Protein AF-A0A7T1MGC3-F1 (afdb_monomer)

Mean predicted aligned error: 13.92 Å

Foldseek 3Di:
DPPVVLVVLQVVQVVVLVVLVVVQVVCVVVVWDKDKDWDDDPPDWIKIWIKTDPPQQWIWIWIDTSVFTKIWIDHPNHTPDMDTHPVSVVVVVVVVVVVVVVVVPPDDDPDDDDDDDDDDDDDDDDDDDDDDDDDDDDDDDD

pLDDT: mean 80.16, std 21.07, range [36.34, 98.69]

Structure (mmCIF, N/CA/C/O backbone):
data_AF-A0A7T1MGC3-F1
#
_entry.id   AF-A0A7T1MGC3-F1
#
loop_
_atom_site.group_PDB
_atom_site.id
_atom_site.type_symbol
_atom_site.label_atom_id
_atom_site.label_alt_id
_atom_site.label_comp_id
_atom_site.label_asym_id
_atom_site.label_entity_id
_atom_site.label_seq_id
_atom_site.pdbx_PDB_ins_code
_atom_site.Cartn_x
_atom_site.Cartn_y
_atom_site.Cartn_z
_atom_site.occupancy
_atom_site.B_iso_or_equiv
_atom_site.auth_seq_id
_atom_site.auth_comp_id
_atom_site.auth_asym_id
_atom_site.auth_atom_id
_atom_site.pdbx_PD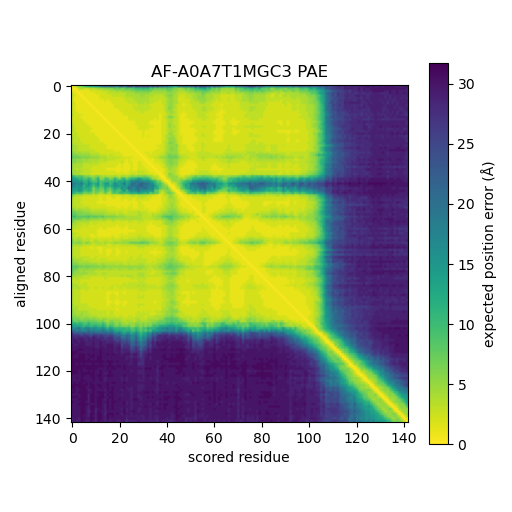B_model_num
ATOM 1 N N . MET A 1 1 ? 12.432 2.776 -22.167 1.00 62.59 1 MET A N 1
ATOM 2 C CA . MET A 1 1 ? 13.415 3.740 -21.621 1.00 62.59 1 MET A CA 1
ATOM 3 C C . MET A 1 1 ? 13.710 3.322 -20.179 1.00 62.59 1 MET A C 1
ATOM 5 O O . MET A 1 1 ? 12.772 2.926 -19.508 1.00 62.59 1 MET A O 1
ATOM 9 N N . PHE A 1 2 ? 14.976 3.297 -19.747 1.00 89.00 2 PHE A N 1
ATOM 10 C CA . PHE A 1 2 ? 15.439 2.856 -18.407 1.00 89.00 2 PHE A CA 1
ATOM 11 C C . PHE A 1 2 ? 14.996 1.448 -17.930 1.00 89.00 2 PHE A C 1
ATOM 13 O O . PHE A 1 2 ? 14.414 1.317 -16.855 1.00 89.00 2 PHE A O 1
ATOM 20 N N . PRO A 1 3 ? 15.316 0.360 -18.664 1.00 88.00 3 PRO A N 1
ATOM 21 C CA . PRO A 1 3 ? 14.883 -0.997 -18.301 1.00 88.00 3 PRO A CA 1
ATOM 22 C C . PRO A 1 3 ? 15.393 -1.452 -16.926 1.00 88.00 3 PRO A C 1
ATOM 24 O O . PRO A 1 3 ? 14.674 -2.122 -16.199 1.00 88.00 3 PRO A O 1
ATOM 27 N N . ARG A 1 4 ? 16.604 -1.032 -16.535 1.00 93.31 4 ARG A N 1
ATOM 28 C CA . ARG A 1 4 ? 17.161 -1.335 -15.207 1.00 93.31 4 ARG A CA 1
ATOM 29 C C . ARG A 1 4 ? 16.349 -0.696 -14.081 1.00 93.31 4 ARG A C 1
ATOM 31 O O . ARG A 1 4 ? 16.094 -1.357 -13.086 1.00 93.31 4 ARG A O 1
ATOM 38 N N . LEU A 1 5 ? 15.926 0.556 -14.258 1.00 91.12 5 LEU A N 1
ATOM 39 C CA . LEU A 1 5 ? 15.097 1.254 -13.276 1.00 91.12 5 LEU A CA 1
ATOM 40 C C . LEU A 1 5 ? 13.698 0.634 -13.203 1.00 91.12 5 LEU A C 1
ATOM 42 O O . LEU A 1 5 ? 13.170 0.445 -12.116 1.00 91.12 5 LEU A O 1
ATOM 46 N N . ALA A 1 6 ? 13.125 0.263 -14.351 1.00 89.00 6 ALA A N 1
ATOM 47 C CA . ALA A 1 6 ? 11.842 -0.431 -14.397 1.00 89.00 6 ALA A CA 1
ATOM 48 C C . ALA A 1 6 ? 11.894 -1.786 -13.671 1.00 89.00 6 ALA A C 1
ATOM 50 O O . ALA A 1 6 ? 10.978 -2.113 -12.924 1.00 89.00 6 ALA A O 1
ATOM 51 N N . GLU A 1 7 ? 12.974 -2.553 -13.840 1.00 90.94 7 GLU A N 1
ATOM 52 C CA . GLU A 1 7 ? 13.167 -3.824 -13.133 1.00 90.94 7 GLU A CA 1
ATOM 53 C C . GLU A 1 7 ? 13.318 -3.621 -11.620 1.00 90.94 7 GLU A C 1
ATOM 55 O O . GLU A 1 7 ? 12.680 -4.317 -10.833 1.00 90.94 7 GLU A O 1
ATOM 60 N N . GLN A 1 8 ? 14.093 -2.612 -11.206 1.00 91.94 8 GLN A N 1
ATOM 61 C CA . GLN A 1 8 ? 14.217 -2.226 -9.797 1.00 91.94 8 GLN A CA 1
ATOM 62 C C . GLN A 1 8 ? 12.868 -1.819 -9.200 1.00 91.94 8 GLN A C 1
ATOM 64 O O . GLN A 1 8 ? 12.546 -2.213 -8.082 1.00 91.94 8 GLN A O 1
ATOM 69 N N . TYR A 1 9 ? 12.063 -1.067 -9.951 1.00 91.88 9 TYR A N 1
ATOM 70 C CA . TYR A 1 9 ? 10.734 -0.669 -9.513 1.00 91.88 9 TYR A CA 1
ATOM 71 C C . TYR A 1 9 ? 9.785 -1.867 -9.388 1.00 91.88 9 TYR A C 1
ATOM 73 O O . TYR A 1 9 ? 9.063 -1.964 -8.402 1.00 91.88 9 TYR A O 1
ATOM 81 N N . ARG A 1 10 ? 9.817 -2.822 -10.329 1.00 90.81 10 ARG A N 1
ATOM 82 C CA . ARG A 1 10 ? 9.029 -4.064 -10.223 1.00 90.81 10 ARG A CA 1
ATOM 83 C C . ARG A 1 10 ? 9.423 -4.897 -9.006 1.00 90.81 10 ARG A C 1
ATOM 85 O O . ARG A 1 10 ? 8.539 -5.422 -8.334 1.00 90.81 10 ARG A O 1
ATOM 92 N N . ALA A 1 11 ? 10.722 -5.008 -8.721 1.00 91.38 11 ALA A N 1
ATOM 93 C CA . ALA A 1 11 ? 11.209 -5.694 -7.527 1.00 91.38 11 ALA A CA 1
ATOM 94 C C . ALA A 1 11 ? 10.699 -5.006 -6.250 1.00 91.38 11 ALA A C 1
ATOM 96 O O . ALA A 1 11 ? 10.086 -5.658 -5.410 1.00 91.38 11 ALA A O 1
ATOM 97 N N . LEU A 1 12 ? 10.838 -3.677 -6.167 1.00 93.25 12 LEU A N 1
ATOM 98 C CA . LEU A 1 12 ? 10.296 -2.880 -5.063 1.00 93.25 12 LEU A CA 1
ATOM 99 C C . LEU A 1 12 ? 8.780 -3.072 -4.901 1.00 93.25 12 LEU A C 1
ATOM 101 O O . LEU A 1 12 ? 8.302 -3.266 -3.788 1.00 93.25 12 LEU A O 1
ATOM 105 N N . ALA A 1 13 ? 8.018 -3.018 -5.995 1.00 93.00 13 ALA A N 1
ATOM 106 C CA . ALA A 1 13 ? 6.567 -3.171 -5.963 1.00 93.00 13 ALA A CA 1
ATOM 107 C C . ALA A 1 13 ? 6.153 -4.553 -5.441 1.00 93.00 13 ALA A C 1
ATOM 109 O O . ALA A 1 13 ? 5.261 -4.641 -4.601 1.00 93.00 13 ALA A O 1
ATOM 110 N N . ARG A 1 14 ? 6.839 -5.620 -5.869 1.00 92.75 14 ARG A N 1
ATOM 111 C CA . ARG A 1 14 ? 6.621 -6.980 -5.357 1.00 92.75 14 ARG A CA 1
ATOM 112 C C . ARG A 1 14 ? 6.875 -7.064 -3.851 1.00 92.75 14 ARG A C 1
ATOM 114 O O . ARG A 1 14 ? 6.029 -7.583 -3.124 1.00 92.75 14 ARG A O 1
ATOM 121 N N . ASP A 1 15 ? 7.991 -6.515 -3.380 1.00 94.06 15 ASP A N 1
ATOM 122 C CA . ASP A 1 15 ? 8.336 -6.520 -1.953 1.00 94.06 15 ASP A CA 1
ATOM 123 C C . ASP A 1 15 ? 7.328 -5.711 -1.122 1.00 94.06 15 ASP A C 1
ATOM 125 O O . ASP A 1 15 ? 6.916 -6.140 -0.038 1.00 94.06 15 ASP A O 1
ATOM 129 N N . LEU A 1 16 ? 6.865 -4.572 -1.650 1.00 96.12 16 LEU A N 1
ATOM 130 C CA . LEU A 1 16 ? 5.803 -3.777 -1.035 1.00 96.12 16 LEU A CA 1
ATOM 131 C C . LEU A 1 16 ? 4.494 -4.562 -0.960 1.00 96.12 16 LEU A C 1
ATOM 133 O O . LEU A 1 16 ? 3.900 -4.611 0.109 1.00 96.12 16 LEU A O 1
ATOM 137 N N . VAL A 1 17 ? 4.057 -5.219 -2.037 1.00 95.50 17 VAL A N 1
ATOM 138 C CA . VAL A 1 17 ? 2.827 -6.032 -2.037 1.00 95.50 17 VAL A CA 1
ATOM 139 C C . VAL A 1 17 ? 2.877 -7.099 -0.940 1.00 95.50 17 VAL A C 1
ATOM 141 O O . VAL A 1 17 ? 1.951 -7.180 -0.129 1.00 95.50 17 VAL A O 1
ATOM 144 N N . MET A 1 18 ? 3.979 -7.849 -0.849 1.00 94.81 18 MET A N 1
ATOM 145 C CA . MET A 1 18 ? 4.162 -8.872 0.190 1.00 94.81 18 MET A CA 1
ATOM 146 C C . MET A 1 18 ? 4.128 -8.263 1.599 1.00 94.81 18 MET A C 1
ATOM 148 O O . MET A 1 18 ? 3.459 -8.780 2.499 1.00 94.81 18 MET A O 1
ATOM 152 N N . SER A 1 19 ? 4.800 -7.124 1.783 1.00 96.06 19 SER A N 1
ATOM 153 C CA . SER A 1 19 ? 4.844 -6.406 3.061 1.00 96.06 19 SER A CA 1
ATOM 154 C C . SER A 1 19 ? 3.467 -5.881 3.475 1.00 96.06 19 SER A C 1
ATOM 156 O O . SER A 1 19 ? 3.077 -6.014 4.634 1.00 96.06 19 SER A O 1
ATOM 158 N N . LEU A 1 20 ? 2.693 -5.331 2.536 1.00 97.38 20 LEU A N 1
ATOM 159 C CA . LEU A 1 20 ? 1.350 -4.798 2.779 1.00 97.38 20 LEU A CA 1
ATOM 160 C C . LEU A 1 20 ? 0.344 -5.906 3.104 1.00 97.38 20 LEU A C 1
ATOM 162 O O . LEU A 1 20 ? -0.505 -5.728 3.981 1.00 97.38 20 LEU A O 1
ATOM 166 N N . GLN A 1 21 ? 0.453 -7.068 2.453 1.00 96.94 21 GLN A N 1
ATOM 167 C CA . GLN A 1 21 ? -0.356 -8.240 2.793 1.00 96.94 21 GLN A CA 1
ATOM 168 C C . GLN A 1 21 ? -0.066 -8.719 4.220 1.00 96.94 21 GLN A C 1
ATOM 170 O O . GLN A 1 21 ? -1.002 -8.945 4.995 1.00 96.94 21 GLN A O 1
ATOM 175 N N . ALA A 1 22 ? 1.215 -8.834 4.583 1.00 96.38 22 ALA A N 1
ATOM 176 C CA . ALA A 1 22 ? 1.627 -9.212 5.932 1.00 96.38 22 ALA A CA 1
ATOM 177 C C . ALA A 1 22 ? 1.154 -8.188 6.977 1.00 96.38 22 ALA A C 1
ATOM 179 O O . ALA A 1 22 ? 0.591 -8.571 8.004 1.00 96.38 22 ALA A O 1
ATOM 180 N N . LEU A 1 23 ? 1.303 -6.892 6.687 1.00 96.44 23 LEU A N 1
ATOM 181 C CA . LEU A 1 23 ? 0.859 -5.808 7.559 1.00 96.44 23 LEU A CA 1
ATOM 182 C C . LEU A 1 23 ? -0.659 -5.834 7.776 1.00 96.44 23 LEU A C 1
ATOM 184 O O . LEU A 1 23 ? -1.113 -5.773 8.918 1.00 96.44 23 LEU A O 1
ATOM 188 N N . ALA A 1 24 ? -1.449 -5.973 6.706 1.00 97.00 24 ALA A N 1
ATOM 189 C CA . ALA A 1 24 ? -2.904 -6.056 6.805 1.00 97.00 24 ALA A CA 1
ATOM 190 C C . ALA A 1 24 ? -3.349 -7.273 7.622 1.00 97.00 24 ALA A C 1
ATOM 192 O O . ALA A 1 24 ? -4.241 -7.154 8.461 1.00 97.00 24 ALA A O 1
ATOM 193 N N . LYS A 1 25 ? -2.715 -8.433 7.412 1.00 96.19 25 LYS A N 1
ATOM 194 C CA . LYS A 1 25 ? -2.985 -9.636 8.205 1.00 96.19 25 LYS A CA 1
ATOM 195 C C . LYS A 1 25 ? -2.677 -9.402 9.688 1.00 96.19 25 LYS A C 1
ATOM 197 O O . LYS A 1 25 ? -3.557 -9.614 10.517 1.00 96.19 25 LYS A O 1
ATOM 202 N N . GLY A 1 26 ? -1.488 -8.892 10.008 1.00 94.25 26 GLY A N 1
ATOM 203 C CA . GLY A 1 26 ? -1.090 -8.634 11.393 1.00 94.25 26 GLY A CA 1
ATOM 204 C C . GLY A 1 26 ? -1.953 -7.574 12.083 1.00 94.25 26 GLY A C 1
ATOM 205 O O . GLY A 1 26 ? -2.210 -7.659 13.278 1.00 94.25 26 GLY A O 1
ATOM 206 N N . LEU A 1 27 ? -2.433 -6.560 11.359 1.00 93.19 27 LEU A N 1
ATOM 207 C CA . LEU A 1 27 ? -3.394 -5.582 11.885 1.00 93.19 27 LEU A CA 1
ATOM 208 C C . LEU A 1 27 ? -4.759 -6.211 12.194 1.00 93.19 27 LEU A C 1
ATOM 210 O O . LEU A 1 27 ? -5.289 -5.987 13.282 1.00 93.19 27 LEU A O 1
ATOM 214 N N . LYS A 1 28 ? -5.294 -7.039 11.288 1.00 94.56 28 LYS A N 1
ATOM 215 C CA . LYS A 1 28 ? -6.558 -7.762 11.512 1.00 94.56 28 LYS A CA 1
ATOM 216 C C . LYS A 1 28 ? -6.492 -8.688 12.723 1.00 94.56 28 LYS A C 1
ATOM 218 O O . LYS A 1 28 ? -7.430 -8.720 13.511 1.00 94.56 28 LYS A O 1
ATOM 223 N N . GLU A 1 29 ? -5.391 -9.420 12.883 1.00 93.06 29 GLU A N 1
ATOM 224 C CA . GLU A 1 29 ? -5.175 -10.322 14.026 1.00 93.06 29 GLU A CA 1
ATOM 225 C C . GLU A 1 29 ? -5.172 -9.577 15.371 1.00 93.06 29 GLU A C 1
ATOM 227 O O . GLU A 1 29 ? -5.521 -10.157 16.395 1.00 93.06 29 GLU A O 1
ATOM 232 N N . ARG A 1 30 ? -4.856 -8.276 15.359 1.00 89.44 30 ARG A N 1
ATOM 233 C CA . ARG A 1 30 ? -4.892 -7.379 16.525 1.00 89.44 30 ARG A CA 1
ATOM 234 C C . ARG A 1 30 ? -6.223 -6.633 16.695 1.00 89.44 30 ARG A C 1
ATOM 236 O O . ARG A 1 30 ? -6.341 -5.792 17.576 1.00 89.44 30 ARG A O 1
ATOM 243 N N . GLY A 1 31 ? -7.227 -6.925 15.866 1.00 90.25 31 GLY A N 1
ATOM 244 C CA . GLY A 1 31 ? -8.552 -6.303 15.941 1.00 90.25 31 GLY A CA 1
ATOM 245 C C . GLY A 1 31 ? -8.688 -4.969 15.201 1.00 90.25 31 GLY A C 1
ATOM 246 O O . GLY A 1 31 ? -9.743 -4.343 15.284 1.00 90.25 31 GLY A O 1
ATOM 247 N N . HIS A 1 32 ? -7.673 -4.536 14.446 1.00 90.69 32 HIS A N 1
ATOM 248 C CA . HIS A 1 32 ? -7.777 -3.344 13.602 1.00 90.69 32 HIS A CA 1
ATOM 249 C C . HIS A 1 32 ? -8.453 -3.657 12.263 1.00 90.69 32 HIS A C 1
ATOM 251 O O . HIS A 1 32 ? -8.272 -4.732 11.679 1.00 90.69 32 HIS A O 1
ATOM 257 N N . VAL A 1 33 ? -9.186 -2.683 11.720 1.00 95.06 33 VAL A N 1
ATOM 258 C CA . VAL A 1 33 ? -9.747 -2.784 10.369 1.00 95.06 33 VAL A CA 1
ATOM 259 C C . VAL A 1 33 ? -8.654 -2.427 9.368 1.00 95.06 33 VAL A C 1
ATOM 261 O O . VAL A 1 33 ? -8.344 -1.262 9.150 1.00 95.06 33 VAL A O 1
ATOM 264 N N . ALA A 1 34 ? -8.063 -3.443 8.746 1.00 97.19 34 ALA A N 1
ATOM 265 C CA . ALA A 1 34 ? -7.088 -3.270 7.677 1.00 97.19 34 ALA A CA 1
ATOM 266 C C . ALA A 1 34 ? -7.416 -4.183 6.501 1.00 97.19 34 ALA A C 1
ATOM 268 O O . ALA A 1 34 ? -7.891 -5.299 6.687 1.00 97.19 34 ALA A O 1
ATOM 269 N N . THR A 1 35 ? -7.156 -3.749 5.276 1.00 97.50 35 THR A N 1
ATOM 270 C CA . THR A 1 35 ? -7.338 -4.548 4.062 1.00 97.50 35 THR A CA 1
ATOM 271 C C . THR A 1 35 ? -6.180 -4.308 3.108 1.00 97.50 35 THR A C 1
ATOM 273 O O . THR A 1 35 ? -5.610 -3.225 3.070 1.00 97.50 35 THR A O 1
ATOM 276 N N . CYS A 1 36 ? -5.815 -5.335 2.347 1.00 97.56 36 CYS A N 1
ATOM 277 C CA . CYS A 1 36 ? -4.849 -5.231 1.264 1.00 97.56 36 CYS A CA 1
ATOM 278 C C . CYS A 1 36 ? -5.450 -5.927 0.048 1.00 97.56 36 CYS A C 1
ATOM 280 O O . CYS A 1 36 ? -5.630 -7.146 0.062 1.00 97.56 36 CYS A O 1
ATOM 282 N N . TYR A 1 37 ? -5.793 -5.150 -0.974 1.00 96.00 37 TYR A N 1
ATOM 283 C CA . TYR A 1 37 ? -6.251 -5.660 -2.258 1.00 96.00 37 TYR A CA 1
ATOM 284 C C . TYR A 1 37 ? -5.071 -5.698 -3.220 1.00 96.00 37 TYR A C 1
ATOM 286 O O . TYR A 1 37 ? -4.506 -4.651 -3.527 1.00 96.00 37 TYR A O 1
ATOM 294 N N . VAL A 1 38 ? -4.697 -6.891 -3.677 1.00 94.06 38 VAL A N 1
ATOM 295 C CA . VAL A 1 38 ? -3.639 -7.074 -4.677 1.00 94.06 38 VAL A CA 1
ATOM 296 C C . VAL A 1 38 ? -4.2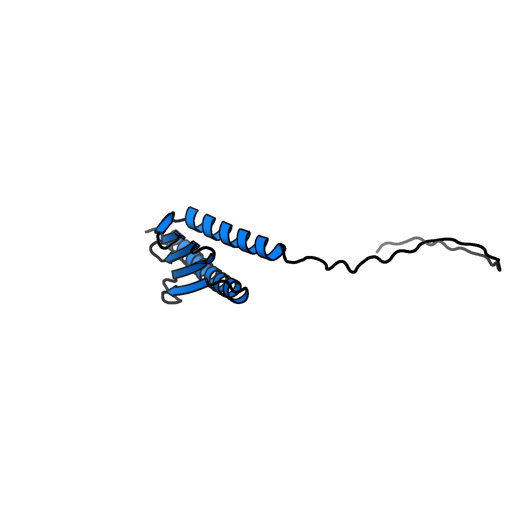63 -7.046 -6.067 1.00 94.06 38 VAL A C 1
ATOM 298 O O . VAL A 1 38 ? -5.314 -7.643 -6.290 1.00 94.06 38 VAL A O 1
ATOM 301 N N . CYS A 1 39 ? -3.622 -6.339 -6.990 1.00 87.00 39 CYS A N 1
ATOM 302 C CA . CYS A 1 39 ? -4.042 -6.203 -8.377 1.00 87.00 39 CYS A CA 1
ATOM 303 C C . CYS A 1 39 ? -2.875 -6.551 -9.310 1.00 87.00 39 CYS A C 1
ATOM 305 O O . CYS A 1 39 ? -1.744 -6.129 -9.064 1.00 87.00 39 CYS A O 1
ATOM 307 N N . GLY A 1 40 ? -3.168 -7.273 -10.393 1.00 78.19 40 GLY A N 1
ATOM 308 C CA . GLY A 1 40 ? -2.222 -7.596 -11.462 1.00 78.19 40 GLY A CA 1
ATOM 309 C C . GLY A 1 40 ? -1.767 -9.058 -11.497 1.00 78.19 40 GLY A C 1
ATOM 310 O O . GLY A 1 40 ? -2.027 -9.829 -10.574 1.00 78.19 40 GLY A O 1
ATOM 311 N N . ASP A 1 41 ? -1.110 -9.433 -12.595 1.00 70.12 41 ASP A N 1
ATOM 312 C CA . ASP A 1 41 ? -0.623 -10.794 -12.834 1.00 70.12 41 ASP A CA 1
ATOM 313 C C . ASP A 1 41 ? 0.739 -11.007 -12.167 1.00 70.12 41 ASP A C 1
ATOM 315 O O . ASP A 1 41 ? 1.649 -10.180 -12.303 1.00 70.12 41 ASP A O 1
ATOM 319 N N . GLU A 1 42 ? 0.907 -12.153 -11.497 1.00 61.91 42 GLU A N 1
ATOM 320 C CA . GLU A 1 42 ? 2.092 -12.483 -10.688 1.00 61.91 42 GLU A CA 1
ATOM 321 C C . GLU A 1 42 ? 3.427 -12.363 -11.449 1.00 61.91 42 GLU A C 1
ATOM 323 O O . GLU A 1 42 ? 4.474 -12.133 -10.838 1.00 61.91 42 GLU A O 1
ATOM 328 N N . GLN A 1 43 ? 3.403 -12.457 -12.783 1.00 60.66 43 GLN A N 1
ATOM 329 C CA . GLN A 1 43 ? 4.597 -12.388 -13.622 1.00 60.66 43 GLN A CA 1
ATOM 330 C C . GLN A 1 43 ? 5.014 -10.985 -14.101 1.00 60.66 43 GLN A C 1
ATOM 332 O O . GLN A 1 43 ? 6.203 -10.810 -14.370 1.00 60.66 43 GLN A O 1
ATOM 337 N N . ILE A 1 44 ? 4.111 -10.006 -14.271 1.00 62.00 44 ILE A N 1
ATOM 338 C CA . ILE A 1 44 ? 4.414 -8.829 -15.127 1.00 62.00 44 ILE A CA 1
ATOM 339 C C . ILE A 1 44 ? 4.260 -7.490 -14.396 1.00 62.00 44 ILE A C 1
ATOM 341 O O . ILE A 1 44 ? 5.154 -6.640 -14.469 1.00 62.00 44 ILE A O 1
ATOM 345 N N . HIS A 1 45 ? 3.159 -7.306 -13.669 1.00 65.62 45 HIS A N 1
ATOM 346 C CA . HIS A 1 45 ? 2.855 -6.076 -12.942 1.00 65.62 45 HIS A CA 1
ATOM 347 C C . HIS A 1 45 ? 2.079 -6.439 -11.681 1.00 65.62 45 HIS A C 1
ATOM 349 O O . HIS A 1 45 ? 0.945 -6.889 -11.775 1.00 65.62 45 HIS A O 1
ATOM 355 N N . GLN A 1 46 ? 2.690 -6.244 -10.513 1.00 84.06 46 GLN A N 1
ATOM 356 C CA . GLN A 1 46 ? 2.017 -6.409 -9.228 1.00 84.06 46 GLN A CA 1
ATOM 357 C C . GLN A 1 46 ? 1.817 -5.038 -8.592 1.00 84.06 46 GLN A C 1
ATOM 359 O O . GLN A 1 46 ? 2.758 -4.254 -8.471 1.00 84.06 46 GLN A O 1
ATOM 364 N N . GLY A 1 47 ? 0.581 -4.761 -8.198 1.00 93.44 47 GLY A N 1
ATOM 365 C CA . GLY A 1 47 ? 0.196 -3.592 -7.428 1.00 93.44 47 GLY A CA 1
ATOM 366 C C . GLY A 1 47 ? -0.676 -3.987 -6.246 1.00 93.44 47 GLY A C 1
ATOM 367 O O . GLY A 1 47 ? -1.207 -5.097 -6.177 1.00 93.44 47 GLY A O 1
ATOM 368 N N . ALA A 1 48 ? -0.838 -3.074 -5.299 1.00 96.75 48 ALA A N 1
ATOM 369 C CA . ALA A 1 48 ? -1.744 -3.263 -4.181 1.00 96.75 48 ALA A CA 1
ATOM 370 C C . ALA A 1 48 ? -2.306 -1.938 -3.678 1.00 96.75 48 ALA A C 1
ATOM 372 O O . ALA A 1 48 ? -1.629 -0.911 -3.700 1.00 96.75 48 ALA A O 1
ATOM 373 N N . SER A 1 49 ? -3.538 -1.998 -3.177 1.00 97.56 49 SER A N 1
ATOM 374 C CA . SER A 1 49 ? -4.165 -0.955 -2.371 1.00 97.56 49 SER A CA 1
ATOM 375 C C . SER A 1 49 ? -4.318 -1.475 -0.947 1.00 97.56 49 SER A C 1
ATOM 377 O O . SER A 1 49 ? -5.111 -2.385 -0.686 1.00 97.56 49 SER A O 1
ATOM 379 N N . PHE A 1 50 ? -3.533 -0.916 -0.037 1.00 98.44 50 PHE A N 1
ATOM 380 C CA . PHE A 1 50 ? -3.640 -1.138 1.394 1.00 98.44 50 PHE A CA 1
ATOM 381 C C . PHE A 1 50 ? -4.465 -0.020 2.019 1.00 98.44 50 PHE A C 1
ATOM 383 O O . PHE A 1 50 ? -4.204 1.152 1.758 1.00 98.44 50 PHE A O 1
ATOM 390 N N . VAL A 1 51 ? -5.436 -0.376 2.854 1.00 98.12 51 VAL A N 1
ATOM 391 C CA . VAL A 1 51 ? -6.263 0.567 3.611 1.00 98.12 51 VAL A CA 1
ATOM 392 C C . VAL A 1 51 ? -6.299 0.127 5.065 1.00 98.12 51 VAL A C 1
ATOM 394 O O . VAL A 1 51 ? -6.576 -1.043 5.330 1.00 98.12 51 VAL A O 1
ATOM 397 N N . ALA A 1 52 ? -6.069 1.050 5.994 1.00 97.12 52 ALA A N 1
ATOM 398 C CA . ALA A 1 52 ? -6.226 0.810 7.425 1.00 97.12 52 ALA A CA 1
ATOM 399 C C . ALA A 1 52 ? -7.033 1.927 8.090 1.00 97.12 52 ALA A C 1
ATOM 401 O O . ALA A 1 52 ? -6.855 3.101 7.772 1.00 97.12 52 ALA A O 1
ATOM 402 N N . ASP A 1 53 ? -7.905 1.539 9.015 1.00 95.12 53 ASP A N 1
ATOM 403 C CA . ASP A 1 53 ? -8.572 2.426 9.963 1.00 95.12 53 ASP A CA 1
ATOM 404 C C . ASP A 1 53 ? -7.735 2.484 11.248 1.00 95.12 53 ASP A C 1
ATOM 406 O O . ASP A 1 53 ? -7.437 1.452 11.860 1.00 95.12 53 ASP A O 1
ATOM 410 N N . LEU A 1 54 ? -7.326 3.693 11.623 1.00 91.25 54 LEU A N 1
ATOM 411 C CA . LEU A 1 54 ? -6.503 3.988 12.795 1.00 91.25 54 LEU A CA 1
ATOM 412 C C . LEU A 1 54 ? -7.345 4.459 13.997 1.00 91.25 54 LEU A C 1
ATOM 414 O O . LEU A 1 54 ? -6.782 4.908 14.995 1.00 91.25 54 LEU A O 1
ATOM 418 N N . GLY A 1 55 ? -8.675 4.355 13.925 1.00 90.44 55 GLY A N 1
ATOM 419 C CA . GLY A 1 55 ? -9.613 4.864 14.926 1.00 90.44 55 GLY A CA 1
ATOM 420 C C . GLY A 1 55 ? -10.010 6.320 14.672 1.00 90.44 55 GLY A C 1
ATOM 421 O O . GLY A 1 55 ? -9.432 7.004 13.834 1.00 90.44 55 GLY A O 1
ATOM 422 N N . GLU A 1 56 ? -11.031 6.819 15.377 1.00 91.94 56 GLU A N 1
ATOM 423 C CA . GLU A 1 56 ? -11.510 8.212 15.236 1.00 91.94 56 GLU A CA 1
ATOM 424 C C . GLU A 1 56 ? -11.813 8.618 13.780 1.00 91.94 56 GLU A C 1
ATOM 426 O O . GLU A 1 56 ? -11.536 9.744 13.354 1.00 91.94 56 GLU A O 1
ATOM 431 N N . ARG A 1 57 ? -12.327 7.660 12.988 1.00 92.94 57 ARG A N 1
ATOM 432 C CA . ARG A 1 57 ? -12.612 7.809 11.548 1.00 92.94 57 ARG A CA 1
ATOM 433 C C . ARG A 1 57 ? -11.404 8.291 10.740 1.00 92.94 57 ARG A C 1
ATOM 435 O O . ARG A 1 57 ? -11.574 8.919 9.693 1.00 92.94 57 ARG A O 1
ATOM 442 N N . HIS A 1 58 ? -10.200 8.024 11.237 1.00 95.12 58 HIS A N 1
ATOM 443 C CA . HIS A 1 58 ? -8.939 8.307 10.583 1.00 95.12 58 HIS A CA 1
ATOM 444 C C . HIS A 1 58 ? -8.528 7.075 9.778 1.00 95.12 58 HIS A C 1
ATOM 446 O O . HIS A 1 58 ? -8.227 6.020 10.328 1.00 95.12 58 HIS A O 1
ATOM 452 N N . THR A 1 59 ? -8.526 7.210 8.460 1.00 97.12 59 THR A N 1
ATOM 453 C CA . THR A 1 59 ? -8.164 6.140 7.532 1.00 97.12 59 THR A CA 1
ATOM 454 C C . THR A 1 59 ? -6.938 6.532 6.735 1.00 97.12 59 THR A C 1
ATOM 456 O O . THR A 1 59 ? -6.786 7.686 6.338 1.00 97.12 59 THR A O 1
ATOM 459 N N . VAL A 1 60 ? -6.089 5.553 6.460 1.00 97.81 60 VAL A N 1
ATOM 460 C CA . VAL A 1 60 ? -4.922 5.720 5.599 1.00 97.81 60 VAL A CA 1
ATOM 461 C C . VAL A 1 60 ? -5.006 4.750 4.435 1.00 97.81 60 VAL A C 1
ATOM 463 O O . VAL A 1 60 ? -5.477 3.618 4.589 1.00 97.81 60 VAL A O 1
ATOM 466 N N . ARG A 1 61 ? -4.539 5.180 3.265 1.00 98.31 61 ARG A N 1
ATOM 467 C CA . ARG A 1 61 ? -4.436 4.354 2.066 1.00 98.31 61 ARG A CA 1
ATOM 468 C C . ARG A 1 61 ? -3.042 4.456 1.476 1.00 98.31 61 ARG A C 1
ATOM 470 O O . ARG A 1 61 ? -2.629 5.530 1.054 1.00 98.31 61 ARG A O 1
ATOM 477 N N . PHE A 1 62 ? -2.370 3.320 1.356 1.00 98.56 62 PHE A N 1
ATOM 478 C CA . PHE A 1 62 ? -1.128 3.195 0.605 1.00 98.56 62 PHE A CA 1
ATOM 479 C C . PHE A 1 62 ? -1.404 2.436 -0.695 1.00 98.56 62 PHE A C 1
ATOM 481 O O . PHE A 1 62 ? -1.962 1.339 -0.676 1.00 98.56 62 PHE A O 1
ATOM 488 N N . LEU A 1 63 ? -1.031 3.021 -1.828 1.00 97.88 63 LEU A N 1
ATOM 489 C CA . LEU A 1 63 ? -1.177 2.426 -3.154 1.00 97.88 63 LEU A CA 1
ATOM 490 C C . LEU A 1 63 ? 0.207 2.228 -3.764 1.00 97.88 63 LEU A C 1
ATOM 492 O O . LEU A 1 63 ? 1.013 3.152 -3.755 1.00 97.88 63 LEU A O 1
ATOM 496 N N . VAL A 1 64 ? 0.444 1.057 -4.345 1.00 97.06 64 VAL A N 1
ATOM 497 C CA . VAL A 1 64 ? 1.576 0.787 -5.237 1.00 97.06 64 VAL A CA 1
ATOM 498 C C . VAL A 1 64 ? 1.042 0.211 -6.544 1.00 97.06 64 VAL A C 1
ATOM 500 O O . VAL A 1 64 ? 0.203 -0.689 -6.536 1.00 97.06 64 VAL A O 1
ATOM 503 N N . SER A 1 65 ? 1.492 0.753 -7.670 1.00 92.62 65 SER A N 1
ATOM 504 C CA . SER A 1 65 ? 1.104 0.339 -9.023 1.00 92.62 65 SER A CA 1
ATOM 505 C C . SER A 1 65 ? 2.248 0.603 -9.997 1.00 92.62 65 SER A C 1
ATOM 507 O O . SER A 1 65 ? 3.224 1.244 -9.640 1.00 92.62 65 SER A O 1
ATOM 509 N N . ASP A 1 66 ? 2.126 0.178 -11.248 1.00 86.56 66 ASP A N 1
ATOM 510 C CA . ASP A 1 66 ? 3.056 0.556 -12.320 1.00 86.56 66 ASP A CA 1
ATOM 511 C C . ASP A 1 66 ? 3.132 2.075 -12.571 1.00 86.56 66 ASP A C 1
ATOM 513 O O . ASP A 1 66 ? 4.159 2.571 -13.035 1.00 86.56 66 ASP A O 1
ATOM 517 N N . SER A 1 67 ? 2.068 2.810 -12.239 1.00 85.44 67 SER A N 1
ATOM 518 C CA . SER A 1 67 ? 1.992 4.267 -12.371 1.00 85.44 67 SER A CA 1
ATOM 519 C C . SER A 1 67 ? 2.656 5.040 -11.226 1.00 85.44 67 SER A C 1
ATOM 521 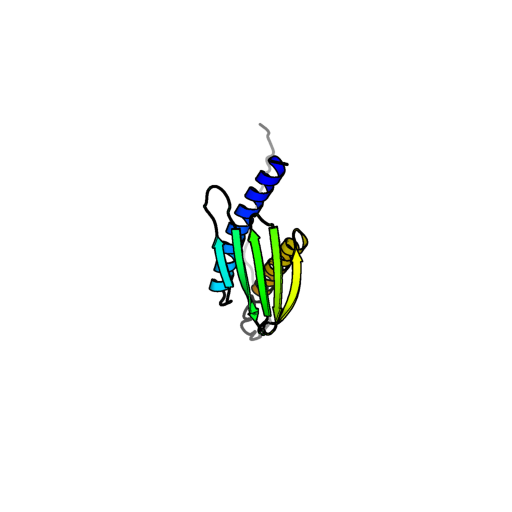O O . SER A 1 67 ? 2.931 6.230 -11.381 1.00 85.44 67 SER A O 1
ATOM 523 N N . GLY A 1 68 ? 2.945 4.389 -10.093 1.00 92.75 68 GLY A N 1
ATOM 524 C CA . GLY A 1 68 ? 3.552 5.049 -8.941 1.00 92.75 68 GLY A CA 1
ATOM 525 C C . GLY A 1 68 ? 3.107 4.513 -7.583 1.00 92.75 68 GLY A C 1
ATOM 526 O O . GLY A 1 68 ? 2.338 3.553 -7.470 1.00 92.75 68 GLY A O 1
ATOM 527 N N . ILE A 1 69 ? 3.637 5.165 -6.545 1.00 97.56 69 ILE A N 1
ATOM 528 C CA . ILE A 1 69 ? 3.355 4.903 -5.131 1.00 97.56 69 ILE A CA 1
ATOM 529 C C . ILE A 1 69 ? 2.723 6.154 -4.526 1.00 97.56 69 ILE A C 1
ATOM 531 O O . ILE A 1 69 ? 3.312 7.222 -4.661 1.00 97.56 69 ILE A O 1
ATOM 535 N N . SER A 1 70 ? 1.609 6.003 -3.807 1.00 98.50 70 SER A N 1
ATOM 536 C CA . SER A 1 70 ? 0.923 7.112 -3.131 1.00 98.50 70 SER A CA 1
ATOM 537 C C . SER A 1 70 ? 0.496 6.740 -1.713 1.00 98.50 70 SER A C 1
ATOM 539 O O . SER A 1 70 ? 0.047 5.614 -1.486 1.00 98.50 70 SER A O 1
ATOM 541 N N . TRP A 1 71 ? 0.518 7.708 -0.805 1.00 98.69 71 TRP A N 1
ATOM 542 C CA . TRP A 1 71 ? -0.124 7.663 0.507 1.00 98.69 71 TRP A CA 1
ATOM 543 C C . TRP A 1 71 ? -1.237 8.703 0.548 1.00 98.69 71 TRP A C 1
ATOM 545 O O . TRP A 1 71 ? -1.032 9.831 0.109 1.00 98.69 71 TRP A O 1
ATOM 555 N N . VAL A 1 72 ? -2.392 8.346 1.096 1.00 98.56 72 VAL A N 1
ATOM 556 C CA . VAL A 1 72 ? -3.488 9.279 1.364 1.00 98.56 72 VAL A CA 1
ATOM 557 C C . VAL A 1 72 ? -3.992 9.073 2.779 1.00 98.56 72 VAL A C 1
ATOM 559 O O . VAL A 1 72 ? -4.274 7.945 3.178 1.00 98.56 72 VAL A O 1
ATOM 562 N N . GLU A 1 73 ? -4.145 10.171 3.501 1.00 98.12 73 GLU A N 1
ATOM 563 C CA . GLU A 1 73 ? -4.751 10.215 4.823 1.00 98.12 73 GLU A CA 1
ATOM 564 C C . GLU A 1 73 ? -6.111 10.900 4.736 1.00 98.12 73 GLU A C 1
ATOM 566 O O . GLU A 1 73 ? -6.228 11.980 4.153 1.00 98.12 73 GLU A O 1
ATOM 571 N N . CYS A 1 74 ? -7.134 10.295 5.333 1.00 98.00 74 CYS A N 1
ATOM 572 C CA . CYS A 1 74 ? -8.470 10.865 5.405 1.00 98.00 74 CYS A CA 1
ATOM 573 C C . CYS A 1 74 ? -9.008 10.831 6.835 1.00 98.00 74 CYS A C 1
ATOM 575 O O . CYS A 1 74 ? -8.858 9.824 7.527 1.00 98.00 74 CYS A O 1
ATOM 577 N N . ARG A 1 75 ? -9.738 11.872 7.242 1.00 97.44 75 ARG A N 1
ATOM 578 C CA . ARG A 1 75 ? -10.544 11.880 8.472 1.00 97.44 75 ARG A CA 1
ATOM 579 C C . ARG A 1 75 ? -11.962 12.325 8.159 1.00 97.44 75 ARG A C 1
ATOM 581 O O . ARG A 1 75 ? -12.154 13.271 7.401 1.00 97.44 75 ARG A O 1
ATOM 588 N N . ASP A 1 76 ? -12.949 11.614 8.702 1.00 96.25 76 ASP A N 1
ATOM 589 C CA . ASP A 1 76 ? -14.375 11.873 8.435 1.00 96.25 76 ASP A CA 1
ATOM 590 C C . ASP A 1 76 ? -14.722 11.881 6.930 1.00 96.25 76 ASP A C 1
ATOM 592 O O . ASP A 1 76 ? -15.624 12.580 6.477 1.00 96.25 76 ASP A O 1
ATOM 596 N N . GLY A 1 77 ? -13.986 11.095 6.135 1.00 92.94 77 GLY A N 1
ATOM 597 C CA . GLY A 1 77 ? -14.140 11.035 4.678 1.00 92.94 77 GLY A CA 1
ATOM 598 C C . GLY A 1 77 ? -13.476 12.182 3.905 1.00 92.94 77 GLY A C 1
ATOM 599 O O . GLY A 1 77 ? -13.486 12.153 2.676 1.00 92.94 77 GLY A O 1
ATOM 600 N N . CYS A 1 78 ? -12.864 13.152 4.586 1.00 96.94 78 CYS A N 1
ATOM 601 C CA . CYS A 1 78 ? -12.115 14.243 3.967 1.00 96.94 78 CYS A CA 1
ATOM 602 C C . CYS A 1 78 ? -10.632 13.876 3.839 1.00 96.94 78 CYS A C 1
ATOM 604 O O . CYS A 1 78 ? -10.009 13.517 4.836 1.00 96.94 78 CYS A O 1
ATOM 606 N N . GLU A 1 79 ? -10.062 14.004 2.636 1.00 97.94 79 GLU A N 1
ATOM 607 C CA . GLU A 1 79 ? -8.613 13.892 2.410 1.00 97.94 79 GLU A CA 1
ATOM 608 C C . GLU A 1 79 ? -7.891 15.030 3.146 1.00 97.94 79 GLU A C 1
AT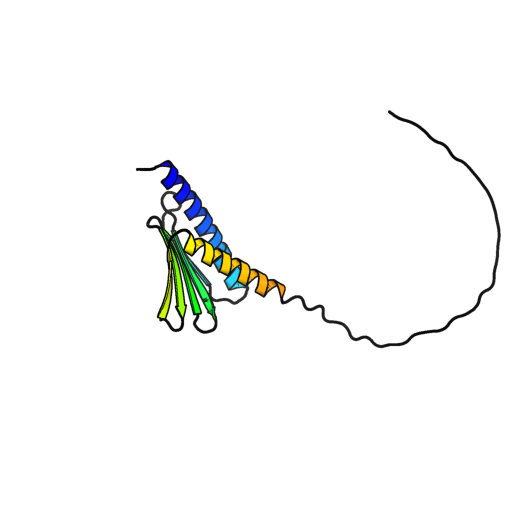OM 610 O O . GLU A 1 79 ? -8.173 16.207 2.915 1.00 97.94 79 GLU A O 1
ATOM 615 N N . LEU A 1 80 ? -6.986 14.670 4.057 1.00 97.38 80 LEU A N 1
ATOM 616 C CA . LEU A 1 80 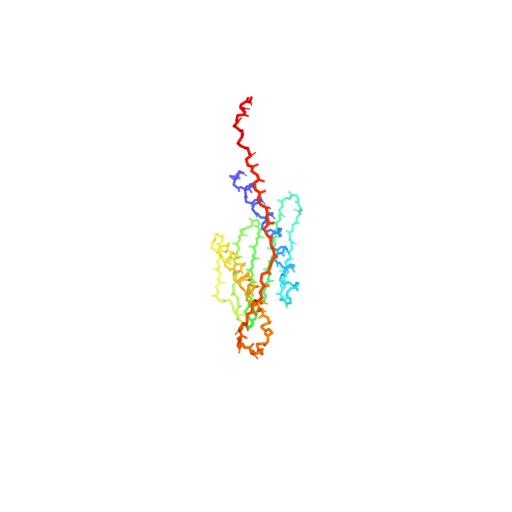? -6.165 15.603 4.828 1.00 97.38 80 LEU A CA 1
ATOM 617 C C . LEU A 1 80 ? -4.837 15.866 4.125 1.00 97.38 80 LEU A C 1
ATOM 619 O O . LEU A 1 80 ? -4.406 17.012 4.007 1.00 97.38 80 LEU A O 1
ATOM 623 N N . VAL A 1 81 ? -4.188 14.794 3.668 1.00 97.94 81 VAL A N 1
ATOM 624 C CA . VAL A 1 81 ? -2.895 14.866 2.994 1.00 97.94 81 VAL A CA 1
ATOM 625 C C . VAL A 1 81 ? -2.727 13.724 1.999 1.00 97.94 81 VAL A C 1
ATOM 627 O O . VAL A 1 81 ? -3.244 12.619 2.187 1.00 97.94 81 VAL A O 1
ATOM 630 N N . ARG A 1 82 ? -1.958 14.005 0.948 1.00 98.25 82 ARG A N 1
ATOM 631 C CA . ARG A 1 82 ? -1.468 13.033 -0.022 1.00 98.25 82 ARG A CA 1
ATOM 632 C C . ARG A 1 82 ? 0.035 13.207 -0.197 1.00 98.25 82 ARG A C 1
ATOM 634 O O . ARG A 1 82 ? 0.501 14.323 -0.409 1.00 98.25 82 ARG A O 1
ATOM 641 N N . PHE A 1 83 ? 0.760 12.097 -0.167 1.00 98.69 83 PHE A N 1
ATOM 642 C CA . PHE A 1 83 ? 2.182 12.035 -0.494 1.00 98.69 83 PHE A CA 1
ATOM 643 C C . PHE A 1 83 ? 2.412 11.064 -1.643 1.00 98.69 83 PHE A C 1
ATOM 645 O O . PHE A 1 83 ? 1.685 10.082 -1.788 1.00 98.69 83 PHE A O 1
ATOM 652 N N . GLU A 1 84 ? 3.449 11.312 -2.433 1.00 98.38 84 GLU A N 1
ATOM 653 C CA . GLU A 1 84 ? 3.782 10.504 -3.605 1.00 98.38 84 GLU A CA 1
ATOM 654 C C . GLU A 1 84 ? 5.240 10.022 -3.523 1.00 98.38 84 GLU A C 1
ATOM 656 O O . GLU A 1 84 ? 6.106 10.643 -2.901 1.00 98.38 84 GLU A O 1
ATOM 661 N N . GLY A 1 85 ? 5.531 8.878 -4.141 1.00 96.50 85 GLY A N 1
ATOM 662 C CA . GLY A 1 85 ? 6.882 8.329 -4.237 1.00 96.50 85 GLY A CA 1
ATOM 663 C C . GLY A 1 85 ? 7.533 8.052 -2.876 1.00 96.50 85 GLY A C 1
ATOM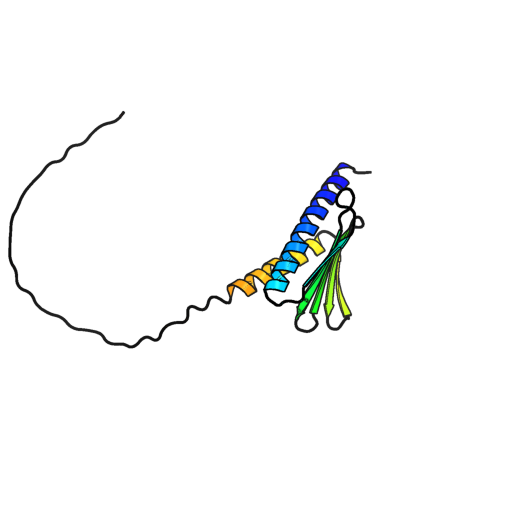 664 O O . GLY A 1 85 ? 7.027 7.270 -2.073 1.00 96.50 85 GLY A O 1
ATOM 665 N N . ALA A 1 86 ? 8.698 8.655 -2.631 1.00 96.44 86 ALA A N 1
ATOM 666 C CA . ALA A 1 86 ? 9.497 8.389 -1.433 1.00 96.44 86 ALA A CA 1
ATOM 667 C C . ALA A 1 86 ? 8.821 8.867 -0.137 1.00 96.44 86 ALA A C 1
ATOM 669 O O . ALA A 1 86 ? 8.958 8.222 0.901 1.00 96.44 86 ALA A O 1
ATOM 670 N N . GLU A 1 87 ? 8.064 9.963 -0.187 1.00 98.31 87 GLU A N 1
ATOM 671 C CA . GLU A 1 87 ? 7.361 10.495 0.984 1.00 98.31 87 GLU A CA 1
ATOM 672 C C . GLU A 1 87 ? 6.245 9.545 1.434 1.00 98.31 87 GLU A C 1
ATOM 674 O O . GLU A 1 87 ? 6.095 9.294 2.628 1.00 98.31 87 GLU A O 1
ATOM 679 N N . ALA A 1 88 ? 5.549 8.915 0.482 1.00 98.44 88 ALA A N 1
ATOM 680 C CA . ALA A 1 88 ? 4.569 7.874 0.778 1.00 98.44 88 ALA A CA 1
ATOM 681 C C . ALA A 1 88 ? 5.205 6.657 1.474 1.00 98.44 88 ALA A C 1
ATOM 683 O O . ALA A 1 88 ? 4.633 6.114 2.420 1.00 98.44 88 ALA A O 1
ATOM 684 N N . ILE A 1 89 ? 6.400 6.235 1.036 1.00 97.81 89 ILE A N 1
ATOM 685 C CA . ILE A 1 89 ? 7.147 5.141 1.682 1.00 97.81 89 ILE A CA 1
ATOM 686 C C . ILE A 1 89 ? 7.523 5.523 3.120 1.00 97.81 89 ILE A C 1
ATOM 688 O O . ILE A 1 89 ? 7.389 4.698 4.024 1.00 97.81 89 ILE A O 1
ATOM 692 N N . ASN A 1 90 ? 7.945 6.770 3.348 1.00 98.06 90 ASN A N 1
ATOM 693 C CA . ASN A 1 90 ? 8.255 7.261 4.691 1.00 98.06 90 ASN A CA 1
ATOM 694 C C . ASN A 1 90 ? 7.030 7.242 5.619 1.00 98.06 90 ASN A C 1
ATOM 696 O O . ASN A 1 90 ? 7.171 6.862 6.781 1.00 98.06 90 ASN A O 1
ATOM 700 N N . GLU A 1 91 ? 5.840 7.608 5.134 1.00 98.19 91 GLU A N 1
ATOM 701 C CA . GLU A 1 91 ? 4.615 7.512 5.944 1.00 98.19 91 GLU A CA 1
ATOM 702 C C . GLU A 1 91 ? 4.249 6.065 6.282 1.00 98.19 91 GLU A C 1
ATOM 704 O O . GLU A 1 91 ? 3.912 5.759 7.428 1.00 98.19 91 GLU A O 1
ATOM 709 N N . LEU A 1 92 ? 4.397 5.140 5.328 1.00 97.88 92 LEU A N 1
ATOM 710 C CA . LEU A 1 92 ? 4.184 3.717 5.595 1.00 97.88 92 LEU A CA 1
ATOM 711 C C . LEU A 1 92 ? 5.126 3.206 6.695 1.00 97.88 92 LEU A C 1
ATOM 713 O O . LEU A 1 92 ? 4.692 2.487 7.595 1.00 97.88 92 LEU A O 1
ATOM 717 N N . GLN A 1 93 ? 6.402 3.598 6.656 1.00 96.81 93 GLN A N 1
ATOM 718 C CA . GLN A 1 93 ? 7.367 3.244 7.699 1.00 96.81 93 GLN A CA 1
ATOM 719 C C . GLN A 1 93 ? 6.992 3.847 9.056 1.00 96.81 93 GLN A C 1
ATOM 721 O O . GLN A 1 93 ? 7.034 3.135 10.061 1.00 96.81 93 GLN A O 1
ATOM 726 N N . ARG A 1 94 ? 6.576 5.122 9.094 1.00 96.19 94 ARG A N 1
ATOM 727 C CA . ARG A 1 94 ? 6.090 5.769 10.325 1.00 96.19 94 ARG A CA 1
ATOM 728 C C . ARG A 1 94 ? 4.917 5.015 10.939 1.00 96.19 94 ARG A C 1
ATOM 730 O O . ARG A 1 94 ? 4.925 4.770 12.143 1.00 96.19 94 ARG A O 1
ATOM 737 N N . LEU A 1 95 ? 3.950 4.600 10.121 1.00 94.69 95 LEU A N 1
ATOM 738 C CA . LEU A 1 95 ? 2.819 3.797 10.580 1.00 94.69 95 LEU A CA 1
ATOM 739 C C . LEU A 1 95 ? 3.278 2.460 11.170 1.00 94.69 95 LEU A C 1
ATOM 741 O O . LEU A 1 95 ? 2.814 2.075 12.239 1.00 94.69 95 LEU A O 1
ATOM 745 N N . VAL A 1 96 ? 4.201 1.752 10.514 1.00 94.00 96 VAL A N 1
ATOM 746 C CA . VAL A 1 96 ? 4.694 0.460 11.019 1.00 94.00 96 VAL A CA 1
ATOM 747 C C . VAL A 1 96 ? 5.377 0.622 12.378 1.00 94.00 96 VAL A C 1
ATOM 749 O O . VAL A 1 96 ? 5.105 -0.173 13.276 1.00 94.00 96 VAL A O 1
ATOM 752 N N . VAL A 1 97 ? 6.205 1.657 12.550 1.00 94.06 97 VAL A N 1
ATOM 753 C CA . VAL A 1 97 ? 6.868 1.955 13.832 1.00 94.06 97 VAL A CA 1
ATOM 754 C C . VAL A 1 97 ? 5.842 2.299 14.913 1.00 94.06 97 VAL A C 1
ATOM 756 O O . VAL A 1 97 ? 5.846 1.680 15.973 1.00 94.06 97 VAL A O 1
ATOM 759 N N . MET A 1 98 ? 4.890 3.192 14.620 1.00 90.69 98 MET A N 1
ATOM 760 C CA . MET A 1 98 ? 3.815 3.553 15.555 1.00 90.69 98 MET A CA 1
ATOM 761 C C . MET A 1 98 ? 3.045 2.316 16.047 1.00 90.69 98 MET A C 1
ATOM 763 O O . MET A 1 98 ? 2.761 2.177 17.236 1.00 90.69 98 MET A O 1
ATOM 767 N N . LEU A 1 99 ? 2.737 1.380 15.145 1.00 87.12 99 LEU A N 1
ATOM 768 C CA . LEU A 1 99 ? 2.034 0.140 15.484 1.00 87.12 99 LEU A CA 1
ATOM 769 C C . LEU A 1 99 ? 2.880 -0.845 16.305 1.00 87.12 99 LEU A C 1
ATOM 771 O O . LEU A 1 99 ? 2.315 -1.696 16.993 1.00 87.12 99 LEU A O 1
ATOM 775 N N . GLN A 1 100 ? 4.209 -0.786 16.207 1.00 85.38 100 GLN A N 1
ATOM 776 C CA . GLN A 1 100 ? 5.120 -1.586 17.033 1.00 85.38 100 GLN A CA 1
ATOM 777 C C . GLN A 1 100 ? 5.243 -1.008 18.448 1.00 85.38 100 GLN A C 1
ATOM 779 O O . GLN A 1 100 ? 5.259 -1.767 19.421 1.00 85.38 100 GLN A O 1
ATOM 784 N N . ASP A 1 101 ? 5.262 0.318 18.578 1.00 83.44 101 ASP A N 1
ATOM 785 C CA . ASP A 1 101 ? 5.311 0.993 19.878 1.00 83.44 101 ASP A CA 1
ATOM 786 C C . ASP A 1 101 ? 4.035 0.734 20.687 1.00 83.44 101 ASP A C 1
ATOM 788 O O . ASP A 1 101 ? 4.105 0.363 21.861 1.00 83.44 101 ASP A O 1
ATOM 792 N N . LEU A 1 102 ? 2.869 0.808 20.035 1.00 76.06 102 LEU A N 1
ATOM 793 C CA . LEU A 1 102 ? 1.584 0.432 20.640 1.00 76.06 102 LEU A CA 1
ATOM 794 C C . LEU A 1 102 ? 1.576 -1.024 21.136 1.00 76.06 102 LEU A C 1
ATOM 796 O O . LEU A 1 102 ? 0.948 -1.332 22.144 1.00 76.06 102 LEU A O 1
ATOM 800 N N . ASN A 1 103 ? 2.313 -1.913 20.466 1.00 67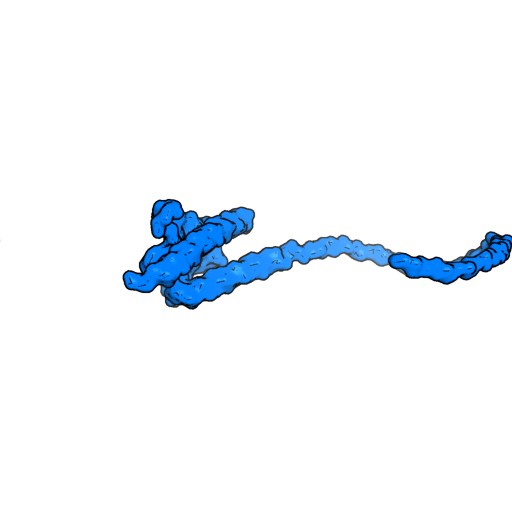.00 103 ASN A N 1
ATOM 801 C CA . ASN A 1 103 ? 2.429 -3.321 20.843 1.00 67.00 103 ASN A CA 1
ATOM 802 C C . ASN A 1 103 ? 3.365 -3.551 22.044 1.00 67.00 103 ASN A C 1
ATOM 804 O O . ASN A 1 103 ? 3.268 -4.576 22.714 1.00 67.00 103 ASN A O 1
ATOM 808 N N . SER A 1 104 ? 4.279 -2.622 22.323 1.00 62.75 104 SER A N 1
ATOM 809 C CA . SER A 1 104 ? 5.252 -2.745 23.419 1.00 62.75 104 SER A CA 1
ATOM 810 C C . SER A 1 104 ? 4.697 -2.260 24.767 1.00 62.75 104 SER A C 1
ATOM 812 O O . SER A 1 104 ? 5.290 -2.526 25.810 1.00 62.75 104 SER A O 1
ATOM 814 N N . GLY A 1 105 ? 3.551 -1.568 24.765 1.00 55.00 105 GLY A N 1
ATOM 815 C CA . GLY A 1 105 ? 2.903 -1.029 25.966 1.00 55.00 105 GLY A CA 1
ATOM 816 C C . GLY A 1 105 ? 2.062 -2.024 26.777 1.00 55.00 105 GLY A C 1
ATOM 817 O O . GLY A 1 105 ? 1.657 -1.684 27.885 1.00 55.00 105 GLY A O 1
ATOM 818 N N . ASP A 1 106 ? 1.814 -3.239 26.271 1.00 50.34 106 ASP A N 1
ATOM 819 C CA . ASP A 1 106 ? 0.912 -4.221 26.907 1.00 50.34 106 ASP A CA 1
ATOM 820 C C . ASP A 1 106 ? 1.631 -5.228 27.837 1.00 50.34 106 ASP A C 1
ATOM 822 O O . ASP A 1 106 ? 1.038 -6.165 28.369 1.00 50.34 106 ASP A O 1
ATOM 826 N N . SER A 1 107 ? 2.930 -5.040 28.093 1.00 45.81 107 SER A N 1
ATOM 827 C CA . SER A 1 107 ? 3.676 -5.818 29.090 1.00 45.81 107 SER A CA 1
ATOM 828 C C . SER A 1 107 ? 3.721 -5.105 30.446 1.00 45.81 107 SER A C 1
ATOM 830 O O . SER A 1 107 ? 4.766 -4.599 30.855 1.00 45.81 107 SER A O 1
ATOM 832 N N . VAL A 1 108 ? 2.601 -5.081 31.177 1.00 50.19 108 VAL A N 1
ATOM 833 C CA . VAL A 1 108 ? 2.614 -4.785 32.622 1.00 50.19 108 VAL A CA 1
ATOM 834 C C . VAL A 1 108 ? 2.863 -6.093 33.385 1.00 50.19 108 VAL A C 1
ATOM 836 O O . VAL A 1 108 ? 2.020 -6.993 33.333 1.00 50.19 108 VAL A O 1
ATOM 839 N N . PRO A 1 109 ? 3.975 -6.246 34.135 1.00 45.22 109 PRO A N 1
ATOM 840 C CA . PRO A 1 109 ? 4.086 -7.331 35.092 1.00 45.22 109 PRO A CA 1
ATOM 841 C C . PRO A 1 109 ? 3.091 -7.040 36.213 1.00 45.22 109 PRO A C 1
ATOM 843 O O . PRO A 1 109 ? 3.203 -6.043 36.925 1.00 45.22 109 PRO A O 1
ATOM 846 N N . ARG A 1 110 ? 2.091 -7.910 36.361 1.00 44.31 110 ARG A N 1
ATOM 847 C CA . ARG A 1 110 ? 1.167 -7.883 37.492 1.00 44.31 110 ARG A CA 1
ATOM 848 C C . ARG A 1 110 ? 1.985 -8.142 38.757 1.00 44.31 110 ARG A C 1
ATOM 850 O O . ARG A 1 110 ? 2.285 -9.289 39.080 1.00 44.31 110 ARG A O 1
ATOM 857 N N . THR A 1 111 ? 2.394 -7.068 39.425 1.00 49.00 111 THR A N 1
ATOM 858 C CA . THR A 1 111 ? 2.984 -7.093 40.761 1.00 49.00 111 THR A CA 1
ATOM 859 C C . THR A 1 111 ? 2.011 -7.820 41.676 1.00 49.00 111 THR A C 1
ATOM 861 O O . THR A 1 111 ? 0.933 -7.310 41.974 1.00 49.00 111 THR A O 1
ATOM 864 N N . ALA A 1 112 ? 2.365 -9.044 42.064 1.00 47.31 112 ALA A N 1
ATOM 865 C CA . ALA A 1 112 ? 1.758 -9.681 43.215 1.00 47.31 112 ALA A CA 1
ATOM 866 C C . ALA A 1 112 ? 2.179 -8.874 44.445 1.00 47.31 112 ALA A C 1
ATOM 868 O O . ALA A 1 112 ? 3.368 -8.616 44.644 1.00 47.31 112 ALA A O 1
ATOM 869 N N . ASP A 1 113 ? 1.174 -8.442 45.198 1.00 41.31 113 ASP A N 1
ATOM 870 C CA . ASP A 1 113 ? 1.286 -7.683 46.432 1.00 41.31 113 ASP A CA 1
ATOM 871 C C . ASP A 1 113 ? 2.378 -8.210 47.364 1.00 41.31 113 ASP A C 1
ATOM 873 O O . ASP A 1 113 ? 2.482 -9.404 47.659 1.00 41.31 113 ASP A O 1
ATOM 877 N N . ALA A 1 114 ? 3.150 -7.260 47.879 1.00 46.12 114 ALA A N 1
ATOM 878 C CA . ALA A 1 114 ? 3.995 -7.441 49.035 1.00 46.12 114 ALA A CA 1
ATOM 879 C C . ALA A 1 114 ? 3.121 -7.560 50.294 1.00 46.12 114 ALA A C 1
ATOM 881 O O . ALA A 1 114 ? 2.393 -6.634 50.643 1.00 46.12 114 ALA A O 1
ATOM 882 N N . ALA A 1 115 ? 3.271 -8.661 51.030 1.00 39.66 115 ALA A N 1
ATOM 883 C CA . ALA A 1 115 ? 2.958 -8.715 52.452 1.00 39.66 115 ALA A CA 1
ATOM 884 C C . ALA A 1 115 ? 4.254 -8.987 53.236 1.00 39.66 115 ALA A C 1
ATOM 886 O O . ALA A 1 115 ? 4.809 -10.082 53.239 1.00 39.66 115 ALA A O 1
ATOM 887 N N . VAL A 1 116 ? 4.728 -7.900 53.833 1.00 47.38 116 VAL A N 1
ATOM 888 C CA . VAL A 1 116 ? 5.772 -7.689 54.845 1.00 47.38 116 VAL A CA 1
ATOM 889 C C . VAL A 1 116 ? 5.882 -8.738 55.971 1.00 47.38 116 VAL A C 1
ATOM 891 O O . VAL A 1 116 ? 4.876 -9.068 56.590 1.00 47.38 116 VAL A O 1
ATOM 894 N N . ALA A 1 117 ? 7.123 -9.139 56.312 1.00 36.34 117 ALA A N 1
ATOM 895 C CA . ALA A 1 117 ? 7.701 -9.107 57.676 1.00 36.34 117 ALA A CA 1
ATOM 896 C C . ALA A 1 117 ? 9.175 -9.612 57.714 1.00 36.34 117 ALA A C 1
ATOM 898 O O . ALA A 1 117 ? 9.479 -10.705 57.247 1.00 36.34 117 ALA A O 1
ATOM 899 N N . GLU A 1 118 ? 10.068 -8.831 58.331 1.00 41.66 118 GLU A N 1
ATOM 900 C CA . GLU A 1 118 ? 11.484 -9.102 58.704 1.00 41.66 118 GLU A CA 1
ATOM 901 C C . GLU A 1 118 ? 11.638 -8.755 60.220 1.00 41.66 118 GLU A C 1
ATOM 903 O O . GLU A 1 118 ? 10.720 -8.102 60.732 1.00 41.66 118 GLU A O 1
ATOM 908 N N . PRO A 1 119 ? 12.773 -8.936 60.950 1.00 66.69 119 PRO A N 1
ATOM 909 C CA . PRO A 1 119 ? 13.830 -9.977 61.039 1.00 66.69 119 PRO A CA 1
ATOM 910 C C . PRO A 1 119 ? 14.135 -10.423 62.514 1.00 66.69 119 PRO A C 1
ATOM 912 O O . PRO A 1 119 ? 13.504 -9.921 63.438 1.00 66.69 119 PRO A O 1
ATOM 915 N N . LEU A 1 120 ? 15.123 -11.326 62.746 1.00 37.06 120 LEU A N 1
ATOM 916 C CA . LEU A 1 120 ? 16.170 -11.326 63.827 1.00 37.06 120 LEU A CA 1
ATOM 917 C C . LEU A 1 120 ? 16.718 -12.749 64.173 1.00 37.06 120 LEU A C 1
ATOM 919 O O . LEU A 1 120 ? 15.969 -13.633 64.575 1.00 37.06 120 LEU A O 1
ATOM 923 N N . SER A 1 121 ? 18.045 -12.945 64.070 1.00 46.41 121 SER A N 1
ATOM 924 C CA . SER A 1 121 ? 18.863 -14.095 64.582 1.00 46.41 121 SER A CA 1
ATOM 925 C C . SER A 1 121 ? 19.390 -13.813 66.024 1.00 46.41 121 SER A C 1
ATOM 927 O O . SER A 1 121 ? 19.085 -12.705 66.475 1.00 46.41 121 SER A O 1
ATOM 929 N N . PRO A 1 122 ? 20.239 -14.619 66.759 1.00 64.00 122 PRO A N 1
ATOM 930 C CA . PRO A 1 122 ? 21.019 -15.883 66.511 1.00 64.00 122 PRO A CA 1
ATOM 931 C C . PRO A 1 122 ? 21.042 -16.853 67.775 1.00 64.00 122 PRO A C 1
ATOM 933 O O . PRO A 1 122 ? 20.058 -16.780 68.509 1.00 64.00 122 PRO A O 1
ATOM 936 N N . PRO A 1 123 ? 22.066 -17.691 68.179 1.00 56.19 123 PRO A N 1
ATOM 937 C CA . PRO A 1 123 ? 23.292 -18.269 67.561 1.00 56.19 123 PRO A CA 1
ATOM 938 C C . PRO A 1 123 ? 23.555 -19.820 67.746 1.00 56.19 123 PRO A C 1
ATOM 940 O O . PRO A 1 123 ? 22.811 -20.547 68.390 1.00 56.19 123 PRO A O 1
ATOM 943 N N . ILE A 1 124 ? 24.683 -20.252 67.141 1.00 48.00 124 ILE A N 1
ATOM 944 C CA . ILE A 1 124 ? 25.468 -21.525 66.967 1.00 48.00 124 ILE A CA 1
ATOM 945 C C . ILE A 1 124 ? 25.695 -22.454 68.212 1.00 48.00 124 ILE A C 1
ATOM 947 O O . ILE A 1 124 ? 25.569 -21.964 69.333 1.00 48.00 124 ILE A O 1
ATOM 951 N N . PRO A 1 125 ? 26.146 -23.744 68.078 1.00 50.19 125 PRO A N 1
ATOM 952 C CA . PRO A 1 125 ? 27.607 -24.028 68.079 1.00 50.19 125 PRO A CA 1
ATOM 953 C C . PRO A 1 125 ? 28.157 -25.221 67.230 1.00 50.19 125 PRO A C 1
ATOM 955 O O . PRO A 1 125 ? 27.440 -26.040 66.667 1.00 50.19 125 PRO A O 1
ATOM 958 N N . LEU A 1 126 ? 29.501 -25.227 67.184 1.00 46.41 126 LEU A N 1
ATOM 959 C CA . LEU A 1 126 ? 30.542 -26.011 66.489 1.00 46.41 126 LEU A CA 1
ATOM 960 C C . LEU A 1 126 ? 30.531 -27.558 66.581 1.00 46.41 126 LEU A C 1
ATOM 962 O O . LEU A 1 126 ? 30.343 -28.107 67.660 1.00 46.41 126 LEU A O 1
ATOM 966 N N . ALA A 1 127 ? 31.008 -28.215 65.508 1.00 43.22 127 ALA A N 1
ATOM 967 C CA . ALA A 1 127 ? 32.087 -29.237 65.458 1.00 43.22 127 ALA A CA 1
ATOM 968 C C . ALA A 1 127 ? 32.210 -29.745 63.995 1.00 43.22 127 ALA A C 1
ATOM 970 O O . ALA A 1 127 ? 31.204 -29.849 63.313 1.00 43.22 127 ALA A O 1
ATOM 971 N N . GLY A 1 128 ? 33.344 -30.085 63.384 1.00 42.56 128 GLY A N 1
ATOM 972 C CA . GLY A 1 128 ? 34.711 -30.265 63.833 1.00 42.56 128 GLY A CA 1
ATOM 973 C C . GLY A 1 128 ? 35.631 -30.520 62.623 1.00 42.56 128 GLY A C 1
ATOM 974 O O . GLY A 1 128 ? 35.208 -30.755 61.495 1.00 42.56 128 GLY A O 1
ATOM 975 N N . THR A 1 129 ? 36.914 -30.402 62.910 1.00 50.28 129 THR A N 1
ATOM 976 C CA . THR A 1 129 ? 38.120 -30.330 62.080 1.00 50.28 129 THR A CA 1
ATOM 977 C C . THR A 1 129 ? 38.420 -31.566 61.212 1.00 50.28 129 THR A C 1
ATOM 979 O O . THR A 1 129 ? 38.224 -32.684 61.679 1.00 50.28 129 THR A O 1
ATOM 982 N N . ARG A 1 130 ? 39.054 -31.366 60.036 1.00 49.78 130 ARG A N 1
ATOM 983 C CA . ARG A 1 130 ? 40.341 -31.978 59.568 1.00 49.78 130 ARG A CA 1
ATOM 984 C C . ARG A 1 130 ? 40.551 -31.682 58.064 1.00 49.78 130 ARG A C 1
ATOM 986 O O . ARG A 1 130 ? 39.722 -32.047 57.252 1.00 49.78 130 ARG A O 1
ATOM 993 N N . HIS A 1 131 ? 41.480 -30.810 57.666 1.00 46.25 131 HIS A N 1
ATOM 994 C CA . HIS A 1 131 ? 42.940 -30.955 57.474 1.00 46.25 131 HIS A CA 1
ATOM 995 C C . HIS A 1 131 ? 43.399 -31.548 56.120 1.00 46.25 131 HIS A C 1
ATOM 997 O O . HIS A 1 131 ? 43.224 -32.737 55.895 1.00 46.25 131 HIS A O 1
ATOM 1003 N N . ARG A 1 132 ? 44.181 -30.718 55.386 1.00 46.25 132 ARG A N 1
ATOM 1004 C CA . ARG A 1 132 ? 45.293 -31.033 54.442 1.00 46.25 132 ARG A CA 1
ATOM 1005 C C . ARG A 1 132 ? 44.918 -31.742 53.122 1.00 46.25 132 ARG A C 1
ATOM 1007 O O . ARG A 1 132 ? 44.022 -32.557 53.098 1.00 46.25 132 ARG A O 1
ATOM 1014 N N . SER A 1 133 ? 45.584 -31.568 51.978 1.00 45.94 133 SER A N 1
ATOM 1015 C CA . SER A 1 133 ? 46.734 -30.766 51.527 1.00 45.94 133 SER A CA 1
ATOM 1016 C C . SER A 1 133 ? 46.854 -30.935 49.997 1.00 45.94 133 SER A C 1
ATOM 1018 O O . SER A 1 133 ? 46.671 -32.044 49.519 1.00 45.94 133 SER A O 1
ATOM 1020 N N . ILE A 1 134 ? 47.288 -29.881 49.292 1.00 49.94 134 ILE A N 1
ATOM 1021 C CA . ILE A 1 134 ? 48.301 -29.876 48.206 1.00 49.94 134 ILE A CA 1
ATOM 1022 C C . ILE A 1 134 ? 48.094 -30.813 46.986 1.00 49.94 134 ILE A C 1
ATOM 1024 O O . ILE A 1 134 ? 48.317 -32.012 47.096 1.00 49.94 134 ILE A O 1
ATOM 1028 N N . ARG A 1 135 ? 47.967 -30.240 45.772 1.00 49.50 135 ARG A N 1
ATOM 1029 C CA . ARG A 1 135 ? 49.056 -30.227 44.757 1.00 49.50 135 ARG A CA 1
ATOM 1030 C C . ARG A 1 135 ? 48.734 -29.326 43.562 1.00 49.50 135 ARG A C 1
ATOM 1032 O O . ARG A 1 135 ? 47.694 -29.446 42.931 1.00 49.50 135 ARG A O 1
ATOM 1039 N N . ALA A 1 136 ? 49.689 -28.458 43.243 1.00 50.75 136 ALA A N 1
ATOM 1040 C CA . ALA A 1 136 ? 49.826 -27.804 41.951 1.00 50.75 136 ALA A CA 1
ATOM 1041 C C . ALA A 1 136 ? 50.226 -28.821 40.871 1.00 50.75 136 ALA A C 1
ATOM 1043 O O . ALA A 1 136 ? 50.973 -29.753 41.175 1.00 50.75 136 ALA A O 1
ATOM 1044 N N . SER A 1 137 ? 49.836 -28.591 39.616 1.00 52.66 13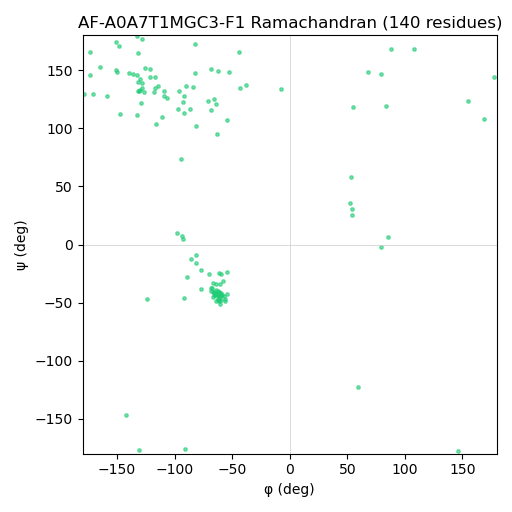7 SER A N 1
ATOM 1045 C CA . SER A 1 137 ? 50.652 -28.912 38.435 1.00 52.66 137 SER A CA 1
ATOM 1046 C C . SER A 1 137 ? 50.199 -28.091 37.226 1.00 52.66 137 SER A C 1
ATOM 1048 O O . SER A 1 137 ? 49.017 -28.011 36.910 1.00 52.66 137 SER A O 1
ATOM 1050 N N . ARG A 1 138 ? 51.188 -27.435 36.617 1.00 51.78 138 ARG A N 1
ATOM 1051 C CA . ARG A 1 138 ? 51.157 -26.658 35.374 1.00 51.78 138 ARG A CA 1
ATOM 1052 C C . ARG A 1 138 ? 51.274 -27.578 34.146 1.00 51.78 138 ARG A C 1
ATOM 1054 O O . ARG A 1 138 ? 51.741 -28.703 34.283 1.00 51.78 138 ARG A O 1
ATOM 1061 N N . SER A 1 139 ? 51.086 -26.953 32.975 1.00 46.66 139 SER A N 1
ATOM 1062 C CA . SER A 1 139 ? 51.609 -27.325 31.642 1.00 46.66 139 SER A CA 1
ATOM 1063 C C . SER A 1 139 ? 50.842 -28.449 30.928 1.00 46.66 139 SER A C 1
ATOM 1065 O O . SER A 1 139 ? 50.338 -29.349 31.574 1.00 46.66 139 SER A O 1
ATOM 1067 N N . SER A 1 140 ? 50.701 -28.487 29.602 1.00 49.66 140 SER A N 1
ATOM 1068 C CA . SER A 1 1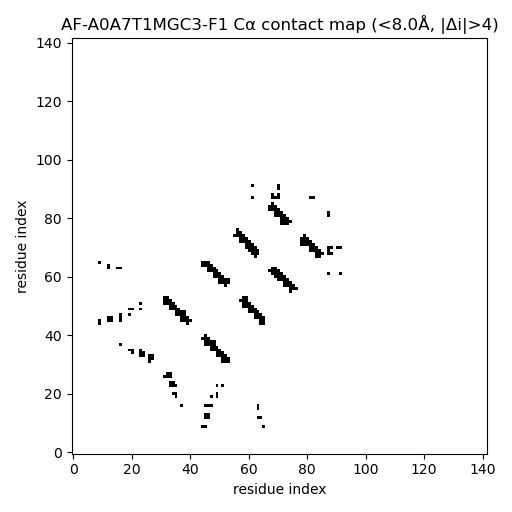40 ? 51.427 -27.816 28.523 1.00 49.66 140 SER A CA 1
ATOM 1069 C C . SER A 1 140 ? 50.630 -27.913 27.213 1.00 49.66 140 SER A C 1
ATOM 1071 O O . SER A 1 140 ? 49.900 -28.876 27.009 1.00 49.66 140 SER A O 1
ATOM 1073 N N . VAL A 1 141 ? 50.853 -26.915 26.358 1.00 48.25 141 VAL A N 1
ATOM 1074 C CA . VAL A 1 141 ? 50.858 -26.893 24.881 1.00 48.25 141 VAL A CA 1
ATOM 1075 C C . VAL A 1 141 ? 50.751 -28.247 24.162 1.00 48.25 141 VAL A C 1
ATOM 1077 O O . VAL A 1 141 ? 51.559 -29.141 24.420 1.00 48.25 141 VAL A O 1
ATOM 1080 N N . ALA A 1 142 ? 49.872 -28.291 23.158 1.00 53.06 142 ALA A N 1
ATOM 1081 C CA . ALA A 1 142 ? 50.126 -28.853 21.830 1.00 53.06 142 ALA A CA 1
ATOM 1082 C C . ALA A 1 142 ? 49.357 -28.011 20.801 1.00 53.06 142 ALA A C 1
ATOM 1084 O O . ALA A 1 142 ? 48.197 -27.653 21.112 1.00 53.06 142 ALA A O 1
#

Sequence (142 aa):
MFPRLAEQYRALARDLVMSLQALAKGLKERGHVATCYVCGDEQIHQGASFVADLGERHTVRFLVSDSGISWVECRDGCELVRFEGAEAINELQRLVVMLQDLNSGDSVPRTADAAVAEPLSPPIPLAGTRHRSIRASRSSVA

Radius of gyration: 30.92 Å; Cα contacts (8 Å, |Δi|>4): 160; chains: 1; bounding box: 66×48×90 Å

Secondary structure (DSSP, 8-state):
--HHHHHHHHHHHHHHHHHHHHHHHHHHHTT--EEEEEES-TTT--EEEEEEE-STTEEEEEEEETTEEEEEEEETTEEEEEEETHHHHHHHHHHHHHHHHHHHTT------------------------------------

Solvent-accessible surface area (backbone atoms only — not comparable to full-atom values): 8787 Å² total; per-residue (Å²): 132,62,66,69,59,52,50,52,48,52,52,50,35,47,54,47,41,55,50,42,46,52,49,22,51,56,35,40,78,71,74,39,58,40,42,53,50,77,46,70,51,96,87,83,48,50,23,28,44,31,38,37,50,78,54,91,61,29,34,40,36,44,36,39,43,96,92,46,36,37,25,38,35,26,45,81,85,40,79,75,50,74,35,55,50,69,58,19,53,51,52,54,50,51,52,54,50,54,58,50,54,65,62,64,70,76,77,71,80,82,77,75,80,86,81,88,88,86,90,87,89,91,87,90,90,90,88,84,89,86,83,88,79,91,82,90,84,83,87,78,91,132

Nearest PDB structures (foldseek):
  3n4r-assembly1_B  TM=4.575E-01  e=6.376E+00  Saccharomyces cerevisiae
  5xi9-assembly1_A  TM=3.392E-01  e=4.206E+00  Homo sapiens
  3dwr-assembly1_A  TM=3.876E-01  e=6.376E+00  Leishmania major